Protein 3RNV (pdb70)

Solvent-accessible surface area: 7399 Å² total; per-residue (Å²): 228,106,72,102,116,125,0,45,21,0,20,6,0,0,40,8,0,55,126,47,20,131,171,104,52,34,166,96,1,43,98,36,4,138,100,82,8,34,66,117,32,24,110,68,9,36,0,58,72,0,1,76,8,0,133,76,0,56,112,129,18,88,82,0,10,109,1,141,21,7,54,2,35,7,52,41,187,65,90,35,0,72,6,38,85,86,211,63,67,89,91,75,50,160,86,18,21,126,13,91,21,0,43,61,0,6,95,66,12,160,60,149,138,138,35,76,33,8,82,13,89,0,7

Secondary structure (DSSP, 8-state):
-----TT-TTHHHHHHHGGGS-GGGHHHHHHHIIIIIHHHH-SS-BHHHHHHHHHHHHHHSGGGGG-B--EEEEETTTTEEEEE--SSS-SSSTTB----BHHHHHHHHHSSS--GGGGSEE-

InterPro domains:
  IPR001205 RNA-directed RNA polymerase, C-terminal domain [PF00680] (2405-2818)
  IPR001456 Helper component proteinase [PF00851] (385-820)
  IPR001592 Potyvirus coat protein [PF00767] (2929-3162)
  IPR001650 Helicase, C-terminal domain-like [PF00271] (1474-1587)
  IPR001650 Helicase, C-terminal domain-like [PS51194] (1471-1630)
  IPR001650 Helicase, C-terminal domain-like [SM00490] (1490-1588)
  IPR001730 Potyvirus NIa protease (NIa-pro) domain [PF00863] (2115-2348)
  IPR001730 Potyvirus NIa protease (NIa-pro) domain [PR00966] (1946-1968)
  IPR001730 Potyvirus NIa protease (NIa-pro) domain [PR00966] (1974-1995)
  IPR001730 Potyvirus NIa protease (NIa-pro) domain [PR00966] (2058-2080)
  IPR001730 Potyvirus NIa protease (NIa-pro) domain [PR00966] (2082-2103)
  IPR001730 Potyvirus NIa protease (NIa-pro) domain [PR00966] (2119-2140)
  IPR001730 Potyvirus NIa protease (NIa-pro) domain [PR00966] (2193-2210)
  IPR001730 Potyvirus NIa protease (NIa-pro) domain [PR00966] (2255-2273)
  IPR001730 Potyvirus NIa protease (NIa-pro) domain [PR00966] (2276-2295)
  IPR001730 Potyvirus NIa protease (NIa-pro) domain [PS51436] (2117-2335)
  IPR002540 Peptidase S30, polyprotein P1, potyvirus [PF01577] (109-361)
  IPR002540 Peptidase S30, polyprotein P1, potyvirus [PS51871] (219-362)
  IPR007094 RNA-directed RNA polymerase, catalytic domain [PS50507] (2601-2725)
  IPR009003 Peptidase S1, PA clan [SSF50494] (2121-2355)

CATH classification: 3.90.70.150

Organism: Turnip mosaic virus (strain Japanese) (NCBI:txid12230)

B-factor: mean 56.32, std 13.73, range [30.81, 99.73]

Structure (mmCIF, N/CA/C/O backbone):
data_3RNV
#
_entry.id   3RNV
#
_cell.length_a   98.806
_cell.length_b   98.806
_cell.length_c   65.747
_cell.angle_alpha   90.00
_cell.angle_beta   90.00
_cell.angle_gamma   90.00
#
_symmetry.space_group_name_H-M   'I 4 2 2'
#
loop_
_entity.id
_entity.type
_entity.pdbx_description
1 polymer 'Helper component proteinase'
2 water water
#
loop_
_atom_site.group_PDB
_atom_site.id
_atom_site.type_symbol
_atom_site.label_atom_id
_atom_site.label_alt_id
_atom_site.label_comp_id
_atom_site.label_asym_id
_atom_site.label_entity_id
_atom_site.label_seq_id
_atom_site.pdbx_PDB_ins_code
_atom_site.Cartn_x
_atom_site.Cartn_y
_atom_site.Cartn_z
_atom_site.occupancy
_atom_site.B_iso_or_equiv
_atom_site.auth_seq_id
_atom_site.auth_comp_id
_atom_site.auth_asym_id
_atom_site.auth_atom_id
_atom_site.pdbx_PDB_model_num
ATOM 1 N N . MET A 1 36 ? 18.216 33.866 20.629 1.00 80.92 336 MET A N 1
ATOM 2 C CA . MET A 1 36 ? 17.775 33.592 19.223 1.00 80.24 336 MET A CA 1
ATOM 3 C C . MET A 1 36 ? 18.863 33.853 18.169 1.00 77.06 336 MET A C 1
ATOM 4 O O . MET A 1 36 ? 19.143 35.008 17.812 1.00 75.60 336 MET A O 1
ATOM 9 N N . TYR A 1 37 ? 19.461 32.775 17.666 1.00 76.13 337 TYR A N 1
ATOM 10 C CA . TYR A 1 37 ? 20.434 32.853 16.573 1.00 73.36 337 TYR A CA 1
ATOM 11 C C . TYR A 1 37 ? 19.820 32.445 15.230 1.00 72.87 337 TYR A C 1
ATOM 12 O O . TYR A 1 37 ? 18.721 31.901 15.189 1.00 74.61 337 TYR A O 1
ATOM 21 N N . ILE A 1 38 ? 20.521 32.723 14.131 1.00 70.41 338 ILE A N 1
ATOM 22 C CA . ILE A 1 38 ? 20.063 32.295 12.804 1.00 70.05 338 ILE A CA 1
ATOM 23 C C . ILE A 1 38 ? 20.877 31.095 12.288 1.00 69.21 338 ILE A C 1
ATOM 24 O O . ILE A 1 38 ? 22.078 30.997 12.543 1.00 68.16 338 ILE A O 1
ATOM 29 N N . ALA A 1 39 ? 20.209 30.181 11.587 1.00 70.00 339 ALA A N 1
ATOM 30 C CA . ALA A 1 39 ? 20.865 29.025 10.977 1.00 69.11 339 ALA A CA 1
ATOM 31 C C . ALA A 1 39 ? 20.537 28.955 9.486 1.00 68.73 339 ALA A C 1
ATOM 32 O O . ALA A 1 39 ? 19.636 28.218 9.075 1.00 70.97 339 ALA A O 1
ATOM 34 N N . LYS A 1 40 ? 21.257 29.738 8.686 1.00 65.91 340 LYS A N 1
ATOM 35 C CA . LYS A 1 40 ? 21.054 29.781 7.238 1.00 65.38 340 LYS A CA 1
ATOM 36 C C . LYS A 1 40 ? 22.373 29.698 6.461 1.00 63.23 340 LYS A C 1
ATOM 37 O O . LYS A 1 40 ? 23.336 30.406 6.775 1.00 60.75 340 LYS A O 1
ATOM 43 N N . GLU A 1 41 ? 22.386 28.842 5.437 1.00 63.42 341 GLU A N 1
ATOM 44 C CA . GLU A 1 41 ? 23.570 28.584 4.609 1.00 61.81 341 GLU A CA 1
ATOM 45 C C . GLU A 1 41 ? 24.281 29.870 4.202 1.00 58.22 341 GLU A C 1
ATOM 46 O O . GLU A 1 41 ? 23.699 30.718 3.534 1.00 57.61 341 GLU A O 1
ATOM 52 N N . GLY A 1 42 ? 25.533 30.012 4.628 1.00 56.02 342 GLY A N 1
ATOM 53 C CA . GLY A 1 42 ? 26.355 31.149 4.227 1.00 52.96 342 GLY A CA 1
ATOM 54 C C . GLY A 1 42 ? 26.107 32.453 4.959 1.00 51.67 342 GLY A C 1
ATOM 55 O O . GLY A 1 42 ? 26.810 33.443 4.717 1.00 49.77 342 GLY A O 1
ATOM 56 N N . TYR A 1 43 ? 25.132 32.458 5.866 1.00 51.78 343 TYR A N 1
ATOM 57 C CA . TYR A 1 43 ? 24.758 33.675 6.587 1.00 50.82 343 TYR A CA 1
ATOM 58 C C . TYR A 1 43 ? 24.906 33.571 8.106 1.00 50.52 343 TYR A C 1
ATOM 59 O O . TYR A 1 43 ? 24.445 34.448 8.832 1.00 50.44 343 TYR A O 1
ATOM 68 N N . CYS A 1 44 ? 25.572 32.524 8.585 1.00 50.04 344 CYS A N 1
ATOM 69 C CA . CYS A 1 44 ? 25.711 32.30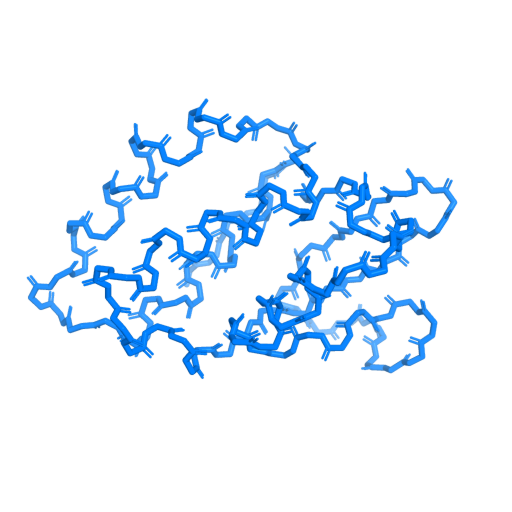8 10.019 1.00 50.59 344 CYS A CA 1
ATOM 70 C C . CYS A 1 44 ? 26.676 33.287 10.691 1.00 48.73 344 CYS A C 1
ATOM 71 O O . CYS A 1 44 ? 26.751 33.339 11.921 1.00 49.01 344 CYS A O 1
ATOM 74 N N . TYR A 1 45 ? 27.393 34.074 9.885 1.00 46.38 345 TYR A N 1
ATOM 75 C CA . TYR A 1 45 ? 28.176 35.193 10.405 1.00 45.05 345 TYR A CA 1
ATOM 76 C C . TYR A 1 45 ? 27.269 36.222 11.094 1.00 46.09 345 TYR A C 1
ATOM 77 O O . TYR A 1 45 ? 27.721 36.956 11.963 1.00 46.05 345 TYR A O 1
ATOM 86 N N . ILE A 1 46 ? 25.994 36.271 10.702 1.00 47.58 346 ILE A N 1
ATOM 87 C CA . ILE A 1 46 ? 25.021 37.180 11.324 1.00 49.04 346 ILE A CA 1
ATOM 88 C C . ILE A 1 46 ? 24.945 36.996 12.846 1.00 50.52 346 ILE A C 1
ATOM 89 O O . ILE A 1 46 ? 24.672 37.952 13.577 1.00 51.10 346 ILE A O 1
ATOM 94 N N . ASN A 1 47 ? 25.211 35.773 13.310 1.00 51.43 347 ASN A N 1
ATOM 95 C CA . ASN A 1 47 ? 25.215 35.440 14.735 1.00 52.70 347 ASN A CA 1
ATOM 96 C C . ASN A 1 47 ? 26.292 36.150 15.556 1.00 52.33 347 ASN A C 1
ATOM 97 O O . ASN A 1 47 ? 26.163 36.276 16.775 1.00 53.42 347 ASN A O 1
ATOM 102 N N . ILE A 1 48 ? 27.350 36.610 14.884 1.00 50.93 348 ILE A N 1
ATOM 103 C CA . ILE A 1 48 ? 28.389 37.411 15.522 1.00 50.76 348 ILE A CA 1
ATOM 104 C C . ILE A 1 48 ? 27.781 38.747 15.968 1.00 51.50 348 ILE A C 1
ATOM 105 O O . ILE A 1 48 ? 27.973 39.172 17.117 1.00 52.47 348 ILE A O 1
ATOM 110 N N . PHE A 1 49 ? 27.032 39.379 15.061 1.00 51.00 349 PHE A N 1
ATOM 111 C CA . PHE A 1 49 ? 26.341 40.635 15.342 1.00 51.71 349 PHE A CA 1
ATOM 112 C C . PHE A 1 49 ? 25.242 40.457 16.392 1.00 54.47 349 PHE A C 1
ATOM 113 O O . PHE A 1 49 ? 25.145 41.254 17.327 1.00 55.75 349 PHE A O 1
ATOM 121 N N . LEU A 1 50 ? 24.433 39.405 16.253 1.00 55.81 350 LEU A N 1
ATOM 122 C CA . LEU A 1 50 ? 23.381 39.118 17.229 1.00 58.51 350 LEU A CA 1
ATOM 123 C C . LEU A 1 50 ? 23.934 38.890 18.632 1.00 59.98 350 LEU A C 1
ATOM 124 O O . LEU A 1 50 ? 23.288 39.252 19.616 1.00 61.80 350 LEU A O 1
ATOM 129 N N . ALA A 1 51 ? 25.123 38.290 18.726 1.00 59.43 351 ALA A N 1
ATOM 130 C CA . ALA A 1 51 ? 25.777 38.068 20.016 1.00 60.83 351 ALA A CA 1
ATOM 131 C C . ALA A 1 51 ? 26.112 39.381 20.729 1.00 61.36 351 ALA A C 1
ATOM 132 O O . ALA A 1 51 ? 26.235 39.408 21.956 1.00 62.71 351 ALA A O 1
ATOM 134 N N . MET A 1 52 ? 26.241 40.461 19.956 1.00 60.21 352 MET A N 1
ATOM 135 C CA . MET A 1 52 ? 26.539 41.794 20.492 1.00 61.11 352 MET A CA 1
ATOM 136 C C . MET A 1 52 ? 25.365 42.441 21.241 1.00 63.84 352 MET A C 1
ATOM 137 O O . MET A 1 52 ? 25.582 43.306 22.097 1.00 64.61 352 MET A O 1
ATOM 142 N N . LEU A 1 53 ? 24.138 42.028 20.913 1.00 65.69 353 LEU A N 1
ATOM 143 C CA . LEU A 1 53 ? 22.918 42.611 21.495 1.00 68.58 353 LEU A CA 1
ATOM 144 C C . LEU A 1 53 ? 22.874 42.641 23.023 1.00 71.56 353 LEU A C 1
ATOM 145 O O . LEU A 1 53 ? 22.210 43.498 23.599 1.00 73.35 353 LEU A O 1
ATOM 150 N N . VAL A 1 54 ? 23.578 41.720 23.676 1.00 73.05 354 VAL A N 1
ATOM 151 C CA . VAL A 1 54 ? 23.610 41.680 25.142 1.00 76.30 354 VAL A CA 1
ATOM 152 C C . VAL A 1 54 ? 24.404 42.838 25.757 1.00 76.86 354 VAL A C 1
ATOM 153 O O . VAL A 1 54 ? 24.368 43.047 26.972 1.00 78.95 354 VAL A O 1
ATOM 157 N N . ASN A 1 55 ? 25.116 43.581 24.913 1.00 75.33 355 ASN A N 1
ATOM 158 C CA . ASN A 1 55 ? 25.911 44.724 25.355 1.00 76.12 355 ASN A CA 1
ATOM 159 C C . ASN A 1 55 ? 25.424 46.065 24.796 1.00 76.08 355 ASN A C 1
ATOM 160 O O . ASN A 1 55 ? 26.143 47.070 24.858 1.00 75.95 355 ASN A O 1
ATOM 165 N N . VAL A 1 56 ? 24.216 46.076 24.235 1.00 76.60 356 VAL A N 1
ATOM 166 C CA . VAL A 1 56 ? 23.562 47.330 23.851 1.00 77.03 356 VAL A CA 1
ATOM 167 C C . VAL A 1 56 ? 22.330 47.561 24.737 1.00 79.89 356 VAL A C 1
ATOM 168 O O . VAL A 1 56 ? 21.664 46.602 25.151 1.00 81.16 356 VAL A O 1
ATOM 172 N N . LYS A 1 57 ? 22.050 48.827 25.045 1.00 80.96 357 LYS A N 1
ATOM 173 C CA . LYS A 1 57 ? 20.904 49.179 25.889 1.00 83.88 357 LYS A CA 1
ATOM 174 C C . LYS A 1 57 ? 19.601 48.811 25.178 1.00 84.03 357 LYS A C 1
ATOM 175 O O . LYS A 1 57 ? 19.534 48.848 23.940 1.00 81.84 357 LYS A O 1
ATOM 181 N N . GLU A 1 58 ? 18.579 48.462 25.968 1.00 86.44 358 GLU A N 1
ATOM 182 C CA . GLU A 1 58 ? 17.237 48.135 25.459 1.00 87.25 358 GLU A CA 1
ATOM 183 C C . GLU A 1 58 ? 16.657 49.239 24.586 1.00 86.20 358 GLU A C 1
ATOM 184 O O . GLU A 1 58 ? 15.951 48.964 23.609 1.00 85.67 358 GLU A O 1
ATOM 190 N N . SER A 1 59 ? 16.971 50.485 24.937 1.00 86.24 359 SER A N 1
ATOM 191 C CA . SER A 1 59 ? 16.527 51.652 24.177 1.00 85.53 359 SER A CA 1
ATOM 192 C C . SER A 1 59 ? 17.184 51.773 22.796 1.00 82.50 359 SER A C 1
ATOM 193 O O . SER A 1 59 ? 16.834 52.667 22.022 1.00 81.85 359 SER A O 1
ATOM 196 N N . GLN A 1 60 ? 18.120 50.874 22.487 1.00 80.97 360 GLN A N 1
ATOM 197 C CA . GLN A 1 60 ? 18.863 50.921 21.217 1.00 78.24 360 GLN A CA 1
ATOM 198 C C . GLN A 1 60 ? 18.818 49.615 20.412 1.00 76.91 360 GLN A C 1
ATOM 199 O O . GLN A 1 60 ? 19.384 49.536 19.318 1.00 75.03 360 GLN A O 1
ATOM 205 N N . ALA A 1 61 ? 18.142 48.605 20.958 1.00 78.28 361 ALA A N 1
ATOM 206 C CA . ALA A 1 61 ? 18.078 47.267 20.358 1.00 77.35 361 ALA A CA 1
ATOM 207 C C . ALA A 1 61 ? 17.447 47.225 18.962 1.00 76.05 361 ALA A C 1
ATOM 208 O O . ALA A 1 61 ? 17.988 46.580 18.060 1.00 74.32 361 ALA A O 1
ATOM 210 N N . LYS A 1 62 ? 16.309 47.900 18.792 1.00 76.69 362 LYS A N 1
ATOM 211 C CA . LYS A 1 62 ? 15.595 47.914 17.511 1.00 76.00 362 LYS A CA 1
ATOM 212 C C . LYS A 1 62 ? 16.458 48.532 16.431 1.00 72.93 362 LYS A C 1
ATOM 213 O O . LYS A 1 62 ? 16.531 48.016 15.319 1.00 71.98 362 LYS A O 1
ATOM 219 N N . GLU A 1 63 ? 17.102 49.646 16.775 1.00 71.47 363 GLU A N 1
ATOM 220 C CA . GLU A 1 63 ? 17.938 50.391 15.852 1.00 68.95 363 GLU A CA 1
ATOM 221 C C . GLU A 1 63 ? 19.137 49.546 15.404 1.00 66.43 363 GLU A C 1
ATOM 222 O O . GLU A 1 63 ? 19.403 49.434 14.209 1.00 64.83 363 GLU A O 1
ATOM 228 N N . PHE A 1 64 ? 19.821 48.937 16.375 1.00 66.02 364 PHE A N 1
ATOM 229 C CA . PHE A 1 64 ? 20.961 48.052 16.138 1.00 64.13 364 PHE A CA 1
ATOM 230 C C . PHE A 1 64 ? 20.607 46.927 15.165 1.00 63.40 364 PHE A C 1
ATOM 231 O O . PHE A 1 64 ? 21.320 46.704 14.186 1.00 61.27 364 PHE A O 1
ATOM 239 N 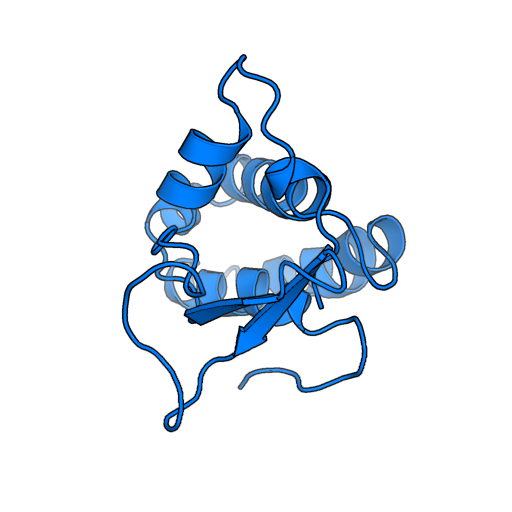N . THR A 1 65 ? 19.501 46.236 15.440 1.00 64.41 365 THR A N 1
ATOM 240 C CA . THR A 1 65 ? 19.024 45.138 14.600 1.00 64.23 365 THR A CA 1
ATOM 241 C C . THR A 1 65 ? 18.735 45.594 13.168 1.00 63.60 365 THR A C 1
ATOM 242 O O . THR A 1 65 ? 18.981 44.848 12.216 1.00 62.93 365 THR A O 1
ATOM 246 N N . LYS A 1 66 ? 18.233 46.821 13.019 1.00 63.80 366 LYS A N 1
ATOM 247 C CA . LYS A 1 66 ? 17.978 47.403 11.703 1.00 63.04 366 LYS A CA 1
ATOM 248 C C . LYS A 1 66 ? 19.271 47.694 10.936 1.00 60.78 366 LYS A C 1
ATOM 249 O O . LYS A 1 66 ? 19.321 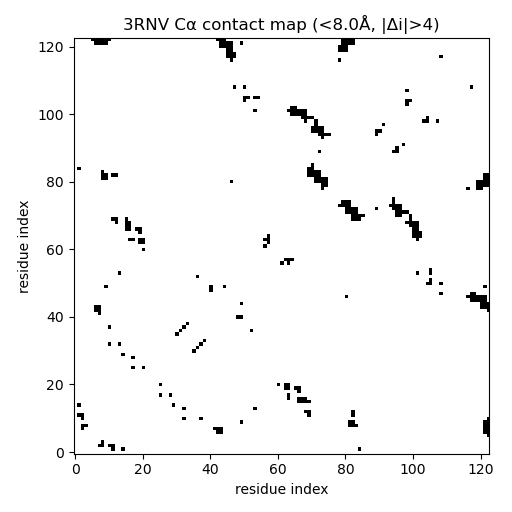47.516 9.718 1.00 59.54 366 LYS A O 1
ATOM 255 N N . VAL A 1 67 ? 20.310 48.144 11.640 1.00 59.76 367 VAL A N 1
ATOM 256 C CA . VAL A 1 67 ? 21.624 48.341 11.004 1.00 57.78 367 VAL A CA 1
ATOM 257 C C . VAL A 1 67 ? 22.143 47.003 10.480 1.00 57.26 367 VAL A C 1
ATOM 258 O O . VAL A 1 67 ? 22.539 46.906 9.326 1.00 56.24 367 VAL A O 1
ATOM 262 N N . VAL A 1 68 ? 22.093 45.969 11.319 1.00 58.22 368 VAL A N 1
ATOM 263 C CA . VAL A 1 68 ? 22.498 44.626 10.904 1.00 58.47 368 VAL A CA 1
ATOM 264 C C . VAL A 1 68 ? 21.708 44.138 9.679 1.00 59.12 368 VAL A C 1
ATOM 265 O O . VAL A 1 68 ? 22.294 43.827 8.637 1.00 57.79 368 VAL A O 1
ATOM 269 N N . ARG A 1 69 ? 20.382 44.110 9.808 1.00 61.08 369 ARG A N 1
ATOM 270 C CA . ARG A 1 69 ? 19.496 43.529 8.801 1.00 62.57 369 ARG A CA 1
ATOM 271 C C . ARG A 1 69 ? 19.384 44.369 7.531 1.00 61.96 369 ARG A C 1
ATOM 272 O O . ARG A 1 69 ? 19.392 43.826 6.427 1.00 62.18 369 ARG A O 1
ATOM 280 N N . ASP A 1 70 ? 19.302 45.689 7.687 1.00 61.57 370 ASP A N 1
ATOM 281 C CA . ASP A 1 70 ? 19.039 46.584 6.557 1.00 61.22 370 ASP A CA 1
ATOM 282 C C . ASP A 1 70 ? 20.294 47.123 5.873 1.00 58.95 370 ASP A C 1
ATOM 283 O O . ASP A 1 70 ? 20.233 47.525 4.701 1.00 59.21 370 ASP A O 1
ATOM 288 N N . LYS A 1 71 ? 21.420 47.165 6.588 1.00 56.80 371 LYS A N 1
ATOM 289 C CA . LYS A 1 71 ? 22.666 47.673 5.997 1.00 54.08 371 LYS A CA 1
ATOM 290 C C . LYS A 1 71 ? 23.759 46.614 5.839 1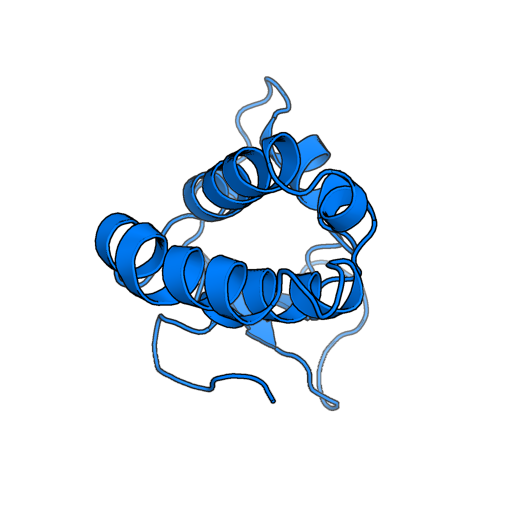.00 52.44 371 LYS A C 1
ATOM 291 O O . LYS A 1 71 ? 24.194 46.326 4.727 1.00 51.07 371 LYS A O 1
ATOM 297 N N . LEU A 1 72 ? 24.191 46.035 6.955 1.00 51.51 372 LEU A N 1
ATOM 298 C CA . LEU A 1 72 ? 25.378 45.177 6.956 1.00 49.93 372 LEU A CA 1
ATOM 299 C C . LEU A 1 72 ? 25.232 43.889 6.145 1.00 49.76 372 LEU A C 1
ATOM 300 O O . LEU A 1 72 ? 26.120 43.552 5.366 1.00 48.44 372 LEU A O 1
ATOM 305 N N . VAL A 1 73 ? 24.113 43.186 6.324 1.00 50.72 373 VAL A N 1
ATOM 306 C CA . VAL A 1 73 ? 23.830 41.950 5.584 1.00 50.93 373 VAL A CA 1
ATOM 307 C C . VAL A 1 73 ? 23.851 42.158 4.069 1.00 50.29 373 VAL A C 1
ATOM 308 O O . VAL A 1 73 ? 24.456 41.368 3.343 1.00 49.95 373 VAL A O 1
ATOM 312 N N . GLY A 1 74 ? 23.223 43.234 3.603 1.00 49.84 374 GLY A N 1
ATOM 313 C CA . GLY A 1 74 ? 23.222 43.573 2.182 1.00 49.59 374 GLY A CA 1
ATOM 314 C C . GLY A 1 74 ? 24.606 43.890 1.612 1.00 48.11 374 GLY A C 1
ATOM 315 O O . GLY A 1 74 ? 24.899 43.573 0.460 1.00 48.17 374 GLY A O 1
ATOM 316 N N . GLU A 1 75 ? 25.458 44.520 2.413 1.00 46.77 375 GLU A N 1
ATOM 317 C CA . GLU A 1 75 ? 26.806 44.864 1.963 1.00 46.08 375 GLU A CA 1
ATOM 318 C C . GLU A 1 75 ? 27.730 43.644 2.027 1.00 45.02 375 GLU A C 1
ATOM 319 O O . GLU A 1 75 ? 28.566 43.446 1.145 1.00 44.23 375 GLU A O 1
ATOM 325 N N . LEU A 1 76 ? 27.560 42.818 3.057 1.00 44.28 376 LEU A N 1
ATOM 326 C CA . LEU A 1 76 ? 28.405 41.630 3.212 1.00 43.65 376 LEU A CA 1
ATOM 327 C C . LEU A 1 76 ? 28.037 40.508 2.239 1.00 44.07 376 LEU A C 1
ATOM 328 O O . LEU A 1 76 ? 28.917 39.880 1.646 1.00 43.91 376 LEU A O 1
ATOM 333 N N . GLY A 1 77 ? 26.737 40.282 2.061 1.00 44.62 377 GLY A N 1
ATOM 334 C CA . GLY A 1 77 ? 26.250 39.191 1.226 1.00 44.62 377 GLY A CA 1
ATOM 335 C C . GLY A 1 77 ? 26.522 37.844 1.857 1.00 44.82 377 GLY A C 1
ATOM 336 O O . GLY A 1 77 ? 26.562 37.714 3.088 1.00 44.44 377 GLY A O 1
ATOM 337 N N . LYS A 1 78 ? 26.730 36.845 1.004 1.00 44.99 378 LYS A N 1
ATOM 338 C CA . LYS A 1 78 ? 26.860 35.445 1.428 1.00 45.36 378 LYS A CA 1
ATOM 339 C C . LYS A 1 78 ? 28.325 34.987 1.402 1.00 43.81 378 LYS A C 1
ATOM 340 O O . LYS A 1 78 ? 29.052 35.304 0.464 1.00 43.40 378 LYS A O 1
ATOM 346 N N . TRP A 1 79 ? 28.737 34.218 2.412 1.00 43.30 379 TRP A N 1
ATOM 347 C CA . TRP A 1 79 ? 30.138 33.787 2.567 1.00 42.46 379 TRP A CA 1
ATOM 348 C C . TRP A 1 79 ? 31.121 34.974 2.468 1.00 40.02 379 TRP A C 1
ATOM 349 O O . TRP A 1 79 ? 32.037 34.965 1.636 1.00 39.50 379 TRP A O 1
ATOM 360 N N . PRO A 1 80 ? 30.921 36.013 3.302 1.00 38.58 380 PRO A N 1
ATOM 361 C CA . PRO A 1 80 ? 31.880 37.132 3.332 1.00 36.49 380 PRO A CA 1
ATOM 362 C C . PRO A 1 80 ? 33.176 36.655 3.993 1.00 35.46 380 PRO A C 1
ATOM 363 O O . PRO A 1 80 ? 33.148 35.660 4.723 1.00 34.66 380 PRO A O 1
ATOM 367 N N . THR A 1 81 ? 34.290 37.359 3.762 1.00 33.72 381 THR A N 1
ATOM 368 C CA . THR A 1 81 ? 35.552 36.999 4.414 1.00 33.06 381 THR A CA 1
ATOM 369 C C . THR A 1 81 ? 35.520 37.357 5.902 1.00 33.25 381 THR A C 1
ATOM 370 O O . THR A 1 81 ? 34.742 38.217 6.334 1.00 33.21 381 THR A O 1
ATOM 374 N N . LEU A 1 82 ? 36.374 36.699 6.677 1.00 33.14 382 LEU A N 1
ATOM 375 C CA . LEU A 1 82 ? 36.569 37.031 8.087 1.00 33.95 382 LEU A CA 1
ATOM 376 C C . LEU A 1 82 ? 36.942 38.508 8.260 1.00 33.16 382 LEU A C 1
ATOM 377 O O . LEU A 1 82 ? 36.411 39.203 9.143 1.00 33.45 382 LEU A O 1
ATOM 382 N N . LEU A 1 83 ? 37.861 38.982 7.429 1.00 32.13 383 LEU A N 1
ATOM 383 C CA . LEU A 1 83 ? 38.242 40.390 7.461 1.00 32.27 383 LEU A CA 1
ATOM 384 C C . LEU A 1 83 ? 37.026 41.325 7.283 1.00 32.53 383 LEU A C 1
ATOM 385 O O . LEU A 1 83 ? 36.872 42.292 8.026 1.00 31.90 383 LEU A O 1
ATOM 390 N N . ASP A 1 84 ? 36.173 41.032 6.311 1.00 33.14 384 ASP A N 1
ATOM 391 C CA . ASP A 1 84 ? 35.000 41.886 6.081 1.00 35.11 384 ASP A CA 1
ATOM 392 C C . ASP A 1 84 ? 33.991 41.856 7.246 1.00 35.63 384 ASP A C 1
ATOM 393 O O . ASP A 1 84 ? 33.431 42.887 7.608 1.00 35.86 384 ASP A O 1
ATOM 398 N N . VAL A 1 85 ? 33.788 40.689 7.842 1.00 36.55 385 VAL A N 1
ATOM 399 C CA . VAL A 1 85 ? 32.980 40.575 9.067 1.00 37.84 385 VAL A CA 1
ATOM 400 C C . VAL A 1 85 ? 33.567 41.397 10.226 1.00 38.09 385 VAL A C 1
ATOM 401 O O . VAL A 1 85 ? 32.854 42.176 10.861 1.00 39.04 385 VAL A O 1
ATOM 405 N N . ALA A 1 86 ? 34.857 41.224 10.500 1.00 37.59 386 ALA A N 1
ATOM 406 C CA . ALA A 1 86 ? 35.507 41.968 11.574 1.00 38.30 386 ALA A CA 1
ATOM 407 C C . ALA A 1 86 ? 35.470 43.463 11.331 1.00 37.95 386 ALA A C 1
ATOM 408 O O . ALA A 1 86 ? 35.356 44.240 12.282 1.00 38.48 386 ALA A O 1
ATOM 410 N N . THR A 1 87 ? 35.587 43.859 10.065 1.00 37.19 387 THR A N 1
ATOM 411 C CA . THR A 1 87 ? 35.476 45.261 9.680 1.00 37.16 387 THR A CA 1
ATOM 412 C C . THR A 1 87 ? 34.077 45.852 9.997 1.00 38.04 387 THR A C 1
ATOM 413 O O . THR A 1 87 ? 33.968 46.991 10.489 1.00 37.79 387 THR A O 1
ATOM 417 N N . ALA A 1 88 ? 33.024 45.071 9.747 1.00 38.22 388 ALA A N 1
ATOM 418 C CA . ALA A 1 88 ? 31.672 45.468 10.131 1.00 39.75 388 ALA A CA 1
ATOM 419 C C . ALA A 1 88 ? 31.533 45.595 11.660 1.00 41.28 388 ALA A C 1
ATOM 420 O O . ALA A 1 88 ? 30.810 46.468 12.133 1.00 42.18 388 ALA A O 1
ATOM 422 N N . CYS A 1 89 ? 32.228 44.739 12.419 1.00 42.16 389 CYS A N 1
ATOM 423 C CA . CYS A 1 89 ? 32.209 44.792 13.887 1.00 43.99 389 CYS A CA 1
ATOM 424 C C . CYS A 1 89 ? 32.827 46.083 14.388 1.00 45.06 389 CYS A C 1
ATOM 425 O O . CYS A 1 89 ? 32.337 46.686 15.337 1.00 46.33 389 CYS A O 1
ATOM 428 N N . TYR A 1 90 ? 33.908 46.493 13.733 1.00 44.60 390 TYR A N 1
ATOM 429 C CA . TYR 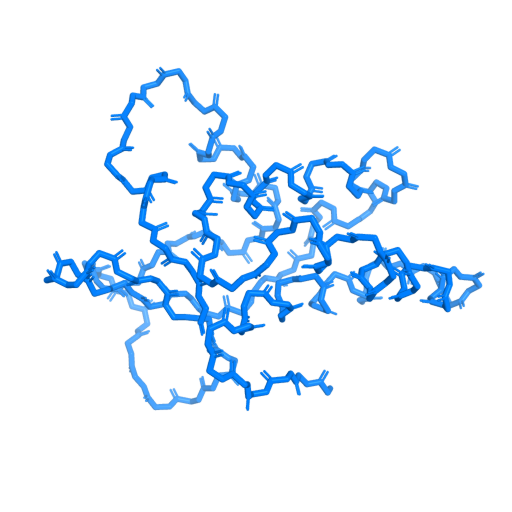A 1 90 ? 34.597 47.732 14.036 1.00 45.67 390 TYR A CA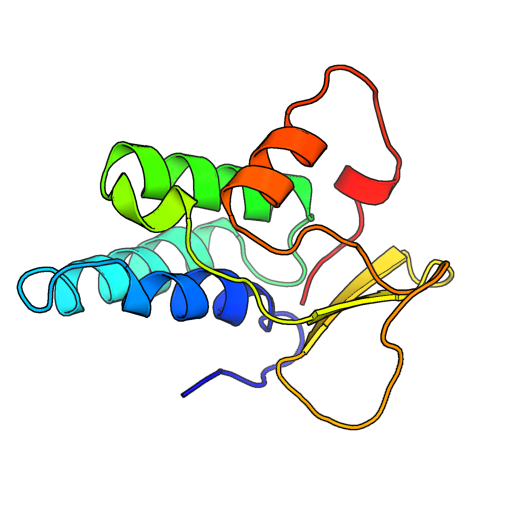 1
ATOM 430 C C . TYR A 1 90 ? 33.708 48.954 13.774 1.00 45.77 390 TYR A C 1
ATOM 431 O O . TYR A 1 90 ? 33.742 49.923 14.537 1.00 46.44 390 TYR A O 1
ATOM 440 N N . PHE A 1 91 ? 32.920 48.886 12.700 1.00 45.17 391 PHE A N 1
ATOM 441 C CA . PHE A 1 91 ? 31.913 49.901 12.355 1.00 45.61 391 PHE A CA 1
ATOM 442 C C . PHE A 1 91 ? 30.868 50.050 13.475 1.00 46.87 391 PHE A C 1
ATOM 443 O O . PHE A 1 91 ? 30.603 51.160 13.931 1.00 47.74 391 PHE A O 1
ATOM 451 N N . LEU A 1 92 ? 30.310 48.931 13.937 1.00 47.32 392 LEU A N 1
ATOM 452 C CA . LEU A 1 92 ? 29.334 48.930 15.036 1.00 49.02 392 LEU A CA 1
ATOM 453 C C . LEU A 1 92 ? 29.923 49.441 16.353 1.00 50.42 392 LEU A C 1
ATOM 454 O O . LEU A 1 92 ? 29.246 50.150 17.100 1.00 51.75 392 LEU A O 1
ATOM 459 N N . LYS A 1 93 ? 31.179 49.076 16.621 1.00 50.33 393 LYS A N 1
ATOM 460 C CA . LYS A 1 93 ? 31.881 49.451 17.851 1.00 51.60 393 LYS A CA 1
ATOM 461 C C . LYS A 1 93 ? 31.951 50.964 18.061 1.00 51.95 393 LYS A C 1
ATOM 462 O O . LYS A 1 93 ? 31.796 51.443 19.188 1.00 52.95 393 LYS A O 1
ATOM 468 N N . VAL A 1 94 ? 32.184 51.711 16.981 1.00 50.63 394 VAL A N 1
ATOM 469 C CA . VAL A 1 94 ? 32.287 53.167 17.081 1.00 51.47 394 VAL A CA 1
ATOM 470 C C . VAL A 1 94 ? 30.938 53.844 17.411 1.00 51.96 394 VAL A C 1
ATOM 471 O O . VAL A 1 94 ? 30.918 54.970 17.915 1.00 53.39 394 VAL A O 1
ATOM 475 N N . PHE A 1 95 ? 29.830 53.153 17.139 1.00 51.06 395 PHE A N 1
ATOM 476 C CA . PHE A 1 95 ? 28.491 53.667 17.465 1.00 51.49 395 PHE A CA 1
ATOM 477 C C . PHE A 1 95 ? 27.912 53.064 18.740 1.00 53.47 395 PHE A C 1
ATOM 478 O O . PHE A 1 95 ? 27.099 53.702 19.410 1.00 54.38 395 PHE A O 1
ATOM 486 N N . TYR A 1 96 ? 28.334 51.842 19.062 1.00 53.75 396 TYR A N 1
ATOM 487 C CA . TYR A 1 96 ? 27.861 51.127 20.250 1.00 56.14 396 TYR A CA 1
ATOM 488 C C . TYR A 1 96 ? 29.068 50.566 21.004 1.00 57.02 396 TYR A C 1
ATOM 489 O O . TYR A 1 96 ? 29.304 49.361 20.974 1.00 56.59 396 TYR A O 1
ATOM 498 N N . PRO A 1 97 ? 29.837 51.440 21.686 1.00 58.64 397 PRO A N 1
ATOM 499 C CA . PRO A 1 97 ? 31.171 51.097 22.207 1.00 59.60 397 PRO A CA 1
ATOM 500 C C . PRO A 1 97 ? 31.228 49.919 23.174 1.00 61.42 397 PRO A C 1
ATOM 501 O O . PRO A 1 97 ? 32.258 49.243 23.249 1.00 61.31 397 PRO A O 1
ATOM 505 N N . ASP A 1 98 ? 30.140 49.670 23.896 1.00 63.44 398 ASP A N 1
ATOM 506 C CA . ASP A 1 98 ? 30.100 48.585 24.881 1.00 65.47 398 ASP A CA 1
ATOM 507 C C . ASP A 1 98 ? 30.077 47.196 24.237 1.00 64.30 398 ASP A C 1
ATOM 508 O O . ASP A 1 98 ? 30.357 46.190 24.889 1.00 65.24 398 ASP A O 1
ATOM 513 N N . VAL A 1 99 ? 29.759 47.164 22.947 1.00 62.61 399 VAL A N 1
ATOM 514 C CA . VAL A 1 99 ? 29.739 45.943 22.146 1.00 61.62 399 VAL A CA 1
ATOM 515 C C . VAL A 1 99 ? 31.129 45.270 22.036 1.00 60.86 399 VAL A C 1
ATOM 516 O O . VAL A 1 99 ? 31.223 44.063 21.796 1.00 60.39 399 VAL A O 1
ATOM 520 N N . ALA A 1 100 ? 32.195 46.048 22.235 1.00 60.77 400 ALA A N 1
ATOM 521 C CA . ALA A 1 100 ? 33.580 45.538 22.198 1.00 60.19 400 ALA A CA 1
ATOM 522 C C . ALA A 1 100 ? 33.844 44.344 23.115 1.00 61.34 400 ALA A C 1
ATOM 523 O O . ALA A 1 100 ? 34.686 43.491 22.817 1.00 60.56 400 ALA A O 1
ATOM 525 N N . ASN A 1 101 ? 33.121 44.292 24.229 1.00 63.22 401 ASN A N 1
ATOM 526 C CA . ASN A 1 101 ? 33.355 43.295 25.268 1.00 64.74 401 ASN A CA 1
ATOM 527 C C . ASN A 1 101 ? 32.459 42.064 25.143 1.00 64.59 401 ASN A C 1
ATOM 528 O O . ASN A 1 101 ? 32.574 41.119 25.930 1.00 65.85 401 ASN A O 1
ATOM 533 N N . ALA A 1 102 ? 31.572 42.082 24.150 1.00 62.95 402 ALA A N 1
ATOM 534 C CA . ALA A 1 102 ? 30.604 41.008 23.943 1.00 62.85 402 ALA A CA 1
ATOM 535 C C . ALA A 1 102 ? 31.279 39.701 23.555 1.00 62.01 402 ALA A C 1
ATOM 536 O O . ALA A 1 102 ? 32.168 39.686 22.695 1.00 59.95 402 ALA A O 1
ATOM 538 N N . GLU A 1 103 ? 30.857 38.612 24.200 1.00 63.14 403 GLU A N 1
ATOM 539 C CA . GLU A 1 103 ? 31.331 37.267 23.861 1.00 62.53 403 GLU A CA 1
ATOM 540 C C . GLU A 1 103 ? 30.762 36.806 22.521 1.00 60.60 403 GLU A C 1
ATOM 541 O O . GLU A 1 103 ? 29.619 37.107 22.183 1.00 60.82 403 GLU A O 1
ATOM 547 N N . LEU A 1 104 ? 31.573 36.074 21.768 1.00 58.77 404 LEU A N 1
ATOM 548 C CA . LEU A 1 104 ? 31.185 35.593 20.450 1.00 57.09 404 LEU A CA 1
ATOM 549 C C . LEU A 1 104 ? 30.872 34.097 20.469 1.00 57.82 404 LEU A C 1
ATOM 550 O O . LEU A 1 104 ? 31.378 33.374 21.329 1.00 58.64 404 LEU A O 1
ATOM 555 N N . PRO A 1 105 ? 30.045 33.625 19.511 1.00 57.37 405 PRO A N 1
ATOM 556 C CA . PRO A 1 105 ? 29.801 32.189 19.368 1.00 58.06 405 PRO A CA 1
ATOM 557 C C . PRO A 1 105 ? 31.081 31.490 18.936 1.00 57.01 405 PRO A C 1
ATOM 558 O O . PRO A 1 105 ? 32.014 32.150 18.473 1.00 54.96 405 PRO A O 1
ATOM 562 N N . ARG A 1 106 ? 31.123 30.170 19.093 1.00 57.89 406 ARG A N 1
ATOM 563 C CA . ARG A 1 106 ? 32.281 29.379 18.692 1.00 57.45 406 ARG A CA 1
ATOM 564 C C . ARG A 1 106 ? 32.497 29.463 17.187 1.00 55.75 406 ARG A C 1
ATOM 565 O O . ARG A 1 106 ? 31.545 29.441 16.403 1.00 55.31 406 ARG A O 1
ATOM 573 N N . MET A 1 107 ? 33.761 29.569 16.797 1.00 54.74 407 MET A N 1
ATOM 574 C CA . MET A 1 107 ? 34.119 29.668 15.389 1.00 53.89 407 MET A CA 1
ATOM 575 C C . MET A 1 107 ? 35.007 28.485 14.995 1.00 53.54 407 MET A C 1
ATOM 576 O O . MET A 1 107 ? 36.167 28.383 15.421 1.00 53.70 407 MET A O 1
ATOM 581 N N . LEU A 1 108 ? 34.422 27.581 14.215 1.00 53.06 408 LEU A N 1
ATOM 582 C CA . LEU A 1 108 ? 35.077 26.355 13.774 1.00 53.04 408 LEU A CA 1
ATOM 583 C C . LEU A 1 108 ? 35.718 26.555 12.419 1.00 51.25 408 LEU A C 1
ATOM 584 O O . LEU A 1 108 ? 35.076 27.050 11.500 1.00 50.91 408 LEU A O 1
ATOM 589 N N . VAL A 1 109 ? 36.972 26.140 12.290 1.00 50.30 409 VAL A N 1
ATOM 590 C CA . VAL A 1 109 ? 37.746 26.415 11.079 1.00 48.90 409 VAL A CA 1
ATOM 591 C C . VAL A 1 109 ? 38.031 25.138 10.286 1.00 49.61 409 VAL A C 1
ATOM 592 O O . VAL A 1 109 ? 38.573 24.159 10.820 1.00 50.22 409 VAL A O 1
ATOM 596 N N . ASP A 1 110 ? 37.644 25.163 9.013 1.00 49.22 410 ASP A N 1
ATOM 597 C CA . ASP A 1 110 ? 37.936 24.095 8.073 1.00 49.86 410 ASP A CA 1
ATOM 598 C C . ASP A 1 110 ? 39.013 24.604 7.115 1.00 48.77 410 ASP A C 1
ATOM 599 O O . ASP A 1 110 ? 38.727 25.396 6.204 1.00 47.96 410 ASP A O 1
ATOM 604 N N . HIS A 1 111 ? 40.251 24.164 7.339 1.00 48.12 411 HIS A N 1
ATOM 605 C CA . HIS A 1 111 ? 41.390 24.585 6.520 1.00 47.54 411 HIS A CA 1
ATOM 606 C C . HIS A 1 111 ? 41.411 23.976 5.124 1.00 48.14 411 HIS A C 1
ATOM 607 O O . HIS A 1 111 ? 42.172 24.421 4.280 1.00 48.47 411 HIS A O 1
ATOM 614 N N . LYS A 1 112 ? 40.590 22.956 4.892 1.00 49.14 412 LYS A N 1
ATOM 615 C CA . LYS A 1 112 ? 40.492 22.328 3.582 1.00 49.92 412 LYS A CA 1
ATOM 616 C C . LYS A 1 112 ? 39.689 23.234 2.636 1.00 49.22 412 LYS A C 1
ATOM 617 O O . LYS A 1 112 ? 40.132 23.542 1.523 1.00 49.00 412 LYS A O 1
ATOM 623 N N . THR A 1 113 ? 38.531 23.691 3.111 1.00 48.47 413 THR A N 1
ATOM 624 C CA . THR A 1 113 ? 37.627 24.521 2.323 1.00 47.66 413 THR A CA 1
ATOM 625 C C . THR A 1 113 ? 37.899 26.023 2.502 1.00 46.26 413 THR A C 1
ATOM 626 O O . THR A 1 113 ? 37.379 26.847 1.743 1.00 45.06 413 THR A O 1
ATOM 630 N N . LYS A 1 114 ? 38.701 26.365 3.510 1.00 45.56 414 LYS A N 1
ATOM 631 C CA . LYS A 1 114 ? 38.972 27.764 3.866 1.00 44.86 414 LYS A CA 1
ATOM 632 C C . LYS A 1 114 ? 37.682 28.458 4.286 1.00 44.54 414 LYS A C 1
ATOM 633 O O . LYS A 1 114 ? 37.418 29.600 3.905 1.00 43.14 414 LYS A O 1
ATOM 639 N N . ILE A 1 115 ? 36.876 27.731 5.061 1.00 45.53 415 ILE A N 1
ATOM 640 C CA . ILE A 1 115 ? 35.622 28.239 5.612 1.00 46.44 415 ILE A CA 1
ATOM 641 C C . ILE A 1 115 ? 35.610 28.221 7.156 1.00 46.77 415 ILE A C 1
ATOM 642 O O . ILE A 1 115 ? 36.097 27.273 7.786 1.00 47.58 415 ILE A O 1
ATOM 647 N N . ILE A 1 116 ? 35.053 29.284 7.739 1.00 46.32 416 ILE A N 1
ATOM 648 C CA . ILE A 1 116 ? 34.860 29.412 9.175 1.00 47.26 416 ILE A CA 1
ATOM 649 C C . ILE A 1 116 ? 33.357 29.352 9.452 1.00 49.21 416 ILE A C 1
ATOM 650 O O . ILE A 1 116 ? 32.588 30.190 8.960 1.00 48.63 416 ILE A O 1
ATOM 655 N N . HIS A 1 117 ? 32.953 28.343 10.221 1.00 51.31 417 HIS A N 1
ATOM 656 C CA . HIS A 1 117 ? 31.551 28.124 10.571 1.00 53.88 417 HIS A CA 1
ATOM 657 C C . HIS A 1 117 ? 31.267 28.704 11.960 1.00 54.57 417 HIS A C 1
ATOM 658 O O . HIS A 1 117 ? 31.948 28.368 12.930 1.00 54.56 417 HIS A O 1
ATOM 665 N N . VAL A 1 118 ? 30.287 29.601 12.035 1.00 55.56 418 VAL A N 1
ATOM 666 C CA . VAL A 1 118 ? 29.869 30.194 13.303 1.00 57.03 418 VAL A CA 1
ATOM 667 C C . VAL A 1 118 ? 28.789 29.308 13.922 1.00 60.22 418 VAL A C 1
ATOM 668 O O . VAL A 1 118 ? 27.724 29.119 13.325 1.00 60.89 418 VAL A O 1
ATOM 672 N N . VAL A 1 119 ? 29.081 28.763 15.105 1.00 62.45 419 VAL A N 1
ATOM 673 C CA . VAL A 1 119 ? 28.182 27.830 15.797 1.00 66.20 419 VAL A CA 1
ATOM 674 C C . VAL A 1 119 ? 28.046 28.176 17.290 1.00 68.38 419 VAL A C 1
ATOM 675 O O . VAL A 1 119 ? 29.038 28.217 18.021 1.00 67.86 419 VAL A O 1
ATOM 679 N N . ASP A 1 120 ? 26.824 28.455 17.735 1.00 71.61 420 ASP A N 1
ATOM 680 C CA . ASP A 1 120 ? 26.563 28.554 19.175 1.00 74.87 420 ASP A CA 1
ATOM 681 C C . ASP A 1 120 ? 25.908 27.258 19.655 1.00 78.14 420 ASP A C 1
ATOM 682 O O . ASP A 1 120 ? 24.714 27.225 19.985 1.00 80.00 420 ASP A O 1
ATOM 687 N N . SER A 1 121 ? 26.706 26.191 19.692 1.00 79.35 421 SER A N 1
ATOM 688 C CA . SER A 1 121 ? 26.175 24.850 19.910 1.00 82.55 421 SER A CA 1
ATOM 689 C C . SER A 1 121 ? 27.070 23.961 20.788 1.00 83.98 421 SER A C 1
ATOM 690 O O . SER A 1 121 ? 28.153 24.377 21.212 1.00 83.24 421 SER A O 1
ATOM 693 N N . TYR A 1 122 ? 26.605 22.738 21.044 1.00 86.70 422 TYR A N 1
ATOM 694 C CA . TYR A 1 122 ? 27.235 21.831 22.005 1.00 88.62 422 TYR A CA 1
ATOM 695 C C . TYR A 1 122 ? 28.360 20.957 21.432 1.00 87.99 422 TYR A C 1
ATOM 696 O O . TYR A 1 122 ? 29.521 21.099 21.829 1.00 87.37 422 TYR A O 1
ATOM 705 N N . GLY A 1 123 ? 28.010 20.062 20.508 1.00 88.74 423 GLY A N 1
ATOM 706 C CA . GLY A 1 123 ? 28.884 18.947 20.127 1.00 88.98 423 GLY A CA 1
ATOM 707 C C . GLY A 1 123 ? 29.900 19.223 19.036 1.00 86.94 423 GLY A C 1
ATOM 708 O O . GLY A 1 123 ? 29.569 19.175 17.848 1.00 86.44 423 GLY A O 1
ATOM 709 N N . SER A 1 124 ? 31.136 19.512 19.452 1.00 85.85 424 SER A N 1
ATOM 710 C CA . SER A 1 124 ? 32.281 19.658 18.545 1.00 83.96 424 SER A CA 1
ATOM 711 C C . SER A 1 124 ? 33.577 19.894 19.336 1.00 83.24 424 SER A C 1
ATOM 712 O O . SER A 1 124 ? 33.788 19.279 20.394 1.00 84.76 424 SER A O 1
ATOM 715 N N . LEU A 1 125 ? 34.433 20.783 18.820 1.00 80.89 425 LEU A N 1
ATOM 716 C CA . LEU A 1 125 ? 35.747 21.050 19.416 1.00 79.87 425 LEU A CA 1
ATOM 717 C C . LEU A 1 125 ? 35.843 22.353 20.212 1.00 78.96 425 LEU A C 1
ATOM 718 O O . LEU A 1 125 ? 35.263 23.380 19.834 1.00 78.18 425 LEU A O 1
ATOM 723 N N . SER A 1 126 ? 36.603 22.288 21.304 1.00 78.79 426 SER A N 1
ATOM 724 C CA . SER A 1 126 ? 36.782 23.403 22.230 1.00 78.08 426 SER A CA 1
ATOM 725 C C . SER A 1 126 ? 38.102 24.156 22.020 1.00 75.86 426 SER A C 1
ATOM 726 O O . SER A 1 126 ? 38.162 25.373 22.215 1.00 75.48 426 SER A O 1
ATOM 729 N N . THR A 1 127 ? 39.152 23.430 21.638 1.00 74.20 427 THR A N 1
ATOM 730 C CA . THR A 1 127 ? 40.483 24.015 21.426 1.00 71.94 427 THR A CA 1
ATOM 731 C C . THR A 1 127 ? 41.224 23.370 20.244 1.00 69.54 427 THR A C 1
ATOM 732 O O . THR A 1 127 ? 40.738 22.418 19.630 1.00 69.70 427 THR A O 1
ATOM 736 N N . GLY A 1 128 ? 42.401 23.899 19.928 1.00 67.16 428 GLY A N 1
ATOM 737 C CA . GLY A 1 128 ? 43.249 23.314 18.900 1.00 64.40 428 GLY A CA 1
ATOM 738 C C . GLY A 1 128 ? 43.137 23.976 17.540 1.00 61.33 428 GLY A C 1
ATOM 739 O O . GLY A 1 128 ? 42.620 25.085 17.409 1.00 60.14 428 GLY A O 1
ATOM 740 N N . TYR A 1 129 ? 43.608 23.253 16.531 1.00 59.65 429 TYR A N 1
ATOM 741 C CA . TYR A 1 129 ? 43.789 23.756 15.175 1.00 57.35 429 TYR A CA 1
ATOM 742 C C . TYR A 1 129 ? 42.481 24.119 14.453 1.00 56.25 429 TYR A C 1
ATOM 743 O O . TYR A 1 129 ? 42.503 24.887 13.486 1.00 54.63 429 TYR A O 1
ATOM 752 N N . HIS A 1 130 ? 41.354 23.586 14.930 1.00 55.87 430 HIS A N 1
ATOM 753 C CA . HIS A 1 130 ? 40.057 23.811 14.279 1.00 55.50 430 HIS A CA 1
ATOM 754 C C . HIS A 1 130 ? 39.131 24.810 14.987 1.00 55.10 430 HIS A C 1
ATOM 755 O O . HIS A 1 130 ? 37.991 24.992 14.576 1.00 54.98 430 HIS A O 1
ATOM 762 N N . VAL A 1 131 ? 39.619 25.457 16.040 1.00 55.01 431 VAL A N 1
ATOM 763 C CA . VAL A 1 131 ? 38.834 26.470 16.744 1.00 55.19 431 VAL A CA 1
ATOM 764 C C . VAL A 1 131 ? 39.578 27.807 16.766 1.00 54.47 431 VAL A C 1
ATOM 765 O O . VAL A 1 131 ? 40.653 27.912 17.360 1.00 54.49 431 VAL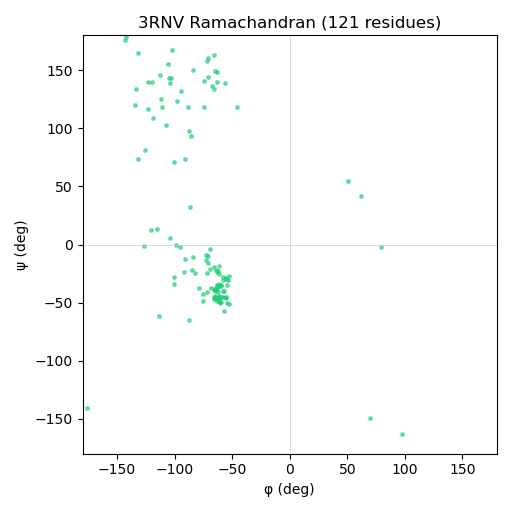 A O 1
ATOM 769 N N . LEU A 1 132 ? 38.998 28.820 16.120 1.00 53.78 432 LEU A N 1
ATOM 770 C CA . LEU A 1 132 ? 39.557 30.172 16.134 1.00 53.75 432 LEU A CA 1
ATOM 771 C C . LEU A 1 132 ? 39.291 30.799 17.496 1.00 54.81 432 LEU A C 1
ATOM 772 O O . LEU A 1 132 ? 38.144 30.975 17.889 1.00 55.51 432 LEU A O 1
ATOM 777 N N . LYS A 1 133 ? 40.349 31.145 18.214 1.00 55.42 433 LYS A N 1
ATOM 778 C CA . LYS A 1 133 ? 40.191 31.553 19.607 1.00 57.02 433 LYS A CA 1
ATOM 779 C C . LYS A 1 133 ? 39.879 33.032 19.827 1.00 56.50 433 LYS A C 1
ATOM 780 O O . LYS A 1 133 ? 40.257 33.611 20.846 1.00 57.69 433 LYS A O 1
ATOM 786 N N . THR A 1 134 ? 39.160 33.634 18.883 1.00 54.83 434 THR A N 1
ATOM 787 C CA . THR A 1 134 ? 38.682 35.003 19.052 1.00 54.10 434 THR A CA 1
ATOM 788 C C . THR A 1 134 ? 37.350 34.978 19.814 1.00 54.81 434 THR A C 1
ATOM 789 O O . THR A 1 134 ? 36.274 34.836 19.226 1.00 54.18 434 THR A O 1
ATOM 793 N N . ASN A 1 135 ? 37.446 35.122 21.131 1.00 55.76 435 ASN A N 1
ATOM 794 C CA . ASN A 1 135 ? 36.316 34.873 22.027 1.00 56.95 435 ASN A CA 1
ATOM 795 C C . ASN A 1 135 ? 35.381 36.056 22.202 1.00 56.54 435 ASN A C 1
ATOM 796 O O . ASN A 1 135 ? 34.222 35.887 22.595 1.00 57.52 435 ASN A O 1
ATOM 801 N N . THR A 1 136 ? 35.900 37.247 21.922 1.00 54.84 436 THR A N 1
ATOM 802 C CA . THR A 1 136 ? 35.132 38.480 22.018 1.00 54.41 436 THR A CA 1
ATOM 803 C C . THR A 1 136 ? 35.308 39.332 20.766 1.00 51.91 436 THR A C 1
ATOM 804 O O . THR A 1 136 ? 36.226 39.107 19.975 1.00 50.14 436 THR A O 1
ATOM 808 N N . VAL A 1 137 ? 34.426 40.315 20.614 1.00 51.09 437 VAL A N 1
ATOM 809 C CA . VAL A 1 137 ? 34.484 41.267 19.512 1.00 48.98 437 VAL A CA 1
ATOM 810 C C . VAL A 1 137 ? 35.869 41.902 19.439 1.00 48.49 437 VAL A C 1
ATOM 811 O O . VAL A 1 137 ? 36.496 41.895 18.381 1.00 47.05 437 VAL A O 1
ATOM 815 N N . GLU A 1 138 ? 36.343 42.419 20.572 1.00 49.54 438 GLU A N 1
ATOM 816 C CA . GLU A 1 138 ? 37.646 43.074 20.653 1.00 49.92 438 GLU A CA 1
ATOM 817 C C . GLU A 1 138 ? 38.799 42.163 20.219 1.00 48.98 438 GLU A C 1
ATOM 818 O O . GLU A 1 138 ? 39.720 42.620 19.540 1.00 48.22 438 GLU A O 1
ATOM 824 N N . GLN A 1 139 ? 38.741 40.887 20.604 1.00 48.70 439 GLN A N 1
ATOM 825 C CA . GLN A 1 139 ? 39.759 39.916 20.198 1.00 47.78 439 GLN A CA 1
ATOM 826 C C . GLN A 1 139 ? 39.751 39.677 18.691 1.00 45.18 439 GLN A C 1
ATOM 827 O O . GLN A 1 139 ? 40.806 39.555 18.081 1.00 44.53 439 GLN A O 1
ATOM 833 N N . LEU A 1 140 ? 38.564 39.624 18.097 1.00 44.22 440 LEU A N 1
ATOM 834 C CA . LEU A 1 140 ? 38.442 39.463 16.651 1.00 42.69 440 LEU A CA 1
ATOM 835 C C . LEU A 1 140 ? 39.020 40.682 15.923 1.00 41.88 440 LEU A C 1
ATOM 836 O O . LEU A 1 140 ? 39.754 40.541 14.948 1.00 40.42 440 LEU A O 1
ATOM 841 N N . ILE A 1 141 ? 38.690 41.870 16.422 1.00 42.64 441 ILE A N 1
ATOM 842 C CA . ILE A 1 141 ? 39.208 43.126 15.884 1.00 42.09 441 ILE A CA 1
ATOM 843 C C . ILE A 1 141 ? 40.736 43.186 16.011 1.00 42.89 441 ILE A C 1
ATOM 844 O O . ILE A 1 141 ? 41.424 43.562 15.062 1.00 41.76 441 ILE A O 1
ATOM 849 N N . LYS A 1 142 ? 41.257 42.804 17.175 1.00 44.43 442 LYS A N 1
ATOM 850 C CA . LYS A 1 142 ? 42.696 42.823 17.406 1.00 46.27 442 LYS A CA 1
ATOM 851 C C . LYS A 1 142 ? 43.419 41.862 16.457 1.00 45.18 442 LYS A C 1
ATOM 852 O O . LYS A 1 142 ? 44.419 42.233 15.841 1.00 44.69 442 LYS A O 1
ATOM 858 N N . PHE A 1 143 ? 42.899 40.641 16.321 1.00 44.67 443 PHE A N 1
ATOM 859 C CA . PHE A 1 143 ? 43.521 39.653 15.434 1.00 43.89 443 PHE A CA 1
ATOM 860 C C . PHE A 1 143 ? 43.580 40.170 14.000 1.00 42.34 443 PHE A C 1
ATOM 861 O O . PHE A 1 143 ? 44.608 40.099 13.328 1.00 41.98 443 PHE A O 1
ATOM 869 N N . THR A 1 144 ? 42.467 40.736 13.574 1.00 41.19 444 THR A N 1
ATOM 870 C CA . THR A 1 144 ? 42.219 41.036 12.188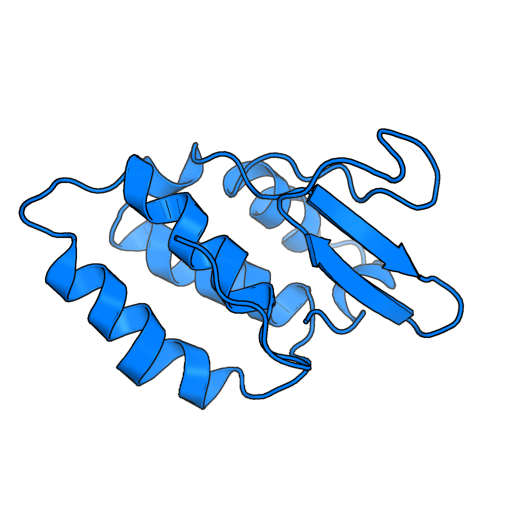 1.00 40.46 444 THR A CA 1
ATOM 871 C C . THR A 1 144 ? 42.880 42.375 11.752 1.00 40.37 444 THR A C 1
ATOM 872 O O . THR A 1 144 ? 43.192 42.578 10.576 1.00 38.70 444 THR A O 1
ATOM 876 N N . ARG A 1 145 ? 43.124 43.271 12.702 1.00 41.47 445 ARG A N 1
ATOM 877 C CA . ARG A 1 145 ? 43.763 44.551 12.367 1.00 43.05 445 ARG A CA 1
ATOM 878 C C . ARG A 1 145 ? 45.294 44.479 12.305 1.00 43.99 445 ARG A C 1
ATOM 879 O O . ARG A 1 145 ? 45.942 45.423 11.860 1.00 44.35 445 ARG A O 1
ATOM 887 N N . CYS A 1 146 ? 45.871 43.370 12.761 1.00 45.30 446 CYS A N 1
ATOM 888 C CA . CYS A 1 146 ? 47.326 43.209 12.724 1.00 46.94 446 CYS A CA 1
ATOM 889 C C . CYS A 1 146 ? 47.865 43.383 11.299 1.00 46.94 446 CYS A C 1
ATOM 890 O O . CYS A 1 146 ? 47.252 42.909 10.339 1.00 44.82 446 CYS A O 1
ATOM 893 N N . ASN A 1 147 ? 49.002 44.075 11.175 1.00 48.93 447 ASN A N 1
ATOM 894 C CA . ASN A 1 147 ? 49.662 44.289 9.880 1.00 50.67 447 ASN A CA 1
ATOM 895 C C . ASN A 1 147 ? 50.130 43.037 9.131 1.00 50.83 447 ASN A C 1
ATOM 896 O O . ASN A 1 147 ? 50.382 43.091 7.922 1.00 50.95 447 ASN A O 1
ATOM 901 N N . LEU A 1 148 ? 50.258 41.921 9.841 1.00 51.22 448 LEU A N 1
ATOM 902 C CA . LEU A 1 148 ? 50.689 40.679 9.216 1.00 51.50 448 LEU A CA 1
ATOM 903 C C . LEU A 1 148 ? 49.557 40.087 8.395 1.00 51.02 448 LEU A C 1
ATOM 904 O O . LEU A 1 148 ? 48.395 40.122 8.810 1.00 50.60 448 LEU A O 1
ATOM 909 N N . GLU A 1 149 ? 49.912 39.543 7.234 1.00 51.51 449 GLU A N 1
ATOM 910 C CA . GLU A 1 149 ? 48.937 39.063 6.265 1.00 51.48 449 GLU A CA 1
ATOM 911 C C . GLU A 1 149 ? 48.590 37.606 6.452 1.00 51.04 449 GLU A C 1
ATOM 912 O O . GLU A 1 149 ? 49.007 36.765 5.655 1.00 52.30 449 GLU A O 1
ATOM 918 N N . SER A 1 150 ? 47.813 37.307 7.492 1.00 50.16 450 SER A N 1
ATOM 919 C CA . SER A 1 150 ? 47.347 35.947 7.750 1.00 48.96 450 SER A CA 1
ATOM 920 C C . SER A 1 150 ? 46.364 35.465 6.684 1.00 47.37 450 SER A C 1
ATOM 921 O O . SER A 1 150 ? 45.465 36.196 6.265 1.00 46.50 450 SER A O 1
ATOM 924 N N . SER A 1 151 ? 46.556 34.221 6.253 1.00 46.21 451 SER A N 1
ATOM 925 C CA . SER A 1 151 ? 45.640 33.557 5.341 1.00 44.56 451 SER A CA 1
ATOM 926 C C . SER A 1 151 ? 44.244 33.517 5.941 1.00 42.93 451 SER A C 1
ATOM 927 O O . SER A 1 151 ? 43.247 33.565 5.213 1.00 42.11 451 SER A O 1
ATOM 930 N N . LEU A 1 152 ? 44.181 33.459 7.270 1.00 41.92 452 LEU A N 1
ATOM 931 C CA . LEU A 1 152 ? 42.910 33.329 7.983 1.00 41.58 452 LEU A CA 1
ATOM 932 C C . LEU A 1 152 ? 41.923 34.467 7.772 1.00 40.20 452 LEU A C 1
ATOM 933 O O . LEU A 1 152 ? 40.716 34.237 7.772 1.00 40.55 452 LEU A O 1
ATOM 938 N N . LYS A 1 153 ? 42.442 35.679 7.616 1.00 38.69 453 LYS A N 1
ATOM 939 C CA . LYS A 1 153 ? 41.627 36.864 7.304 1.00 37.99 453 LYS A CA 1
ATOM 940 C C . LYS A 1 153 ? 40.780 36.692 6.050 1.00 36.57 453 LYS A C 1
ATOM 941 O O . LYS A 1 153 ? 39.723 37.308 5.926 1.00 36.14 453 LYS A O 1
ATOM 947 N N . HIS A 1 154 ? 41.261 35.879 5.115 1.00 36.00 454 HIS A N 1
ATOM 948 C CA . HIS A 1 154 ? 40.571 35.686 3.840 1.00 35.66 454 HIS A CA 1
ATOM 949 C C . HIS A 1 154 ? 39.703 34.428 3.747 1.00 35.18 454 HIS A C 1
ATOM 950 O O . HIS A 1 154 ? 39.055 34.195 2.720 1.00 34.98 454 HIS A O 1
ATOM 957 N N . TYR A 1 155 ? 39.650 33.628 4.815 1.00 35.17 455 TYR A N 1
ATOM 958 C CA . TYR A 1 155 ? 38.677 32.522 4.857 1.00 35.66 455 TYR A CA 1
ATOM 959 C C . TYR A 1 155 ? 37.265 33.093 4.819 1.00 35.89 455 TYR A C 1
ATOM 960 O O . TYR A 1 155 ? 37.012 34.178 5.346 1.00 35.29 455 TYR A O 1
ATOM 969 N N . ARG A 1 156 ? 36.343 32.355 4.217 1.00 37.06 456 ARG A N 1
ATOM 970 C CA . ARG A 1 156 ? 34.947 32.774 4.179 1.00 38.59 456 ARG A CA 1
ATOM 971 C C . ARG A 1 156 ? 34.242 32.355 5.463 1.00 39.91 456 ARG A C 1
ATOM 972 O O . ARG A 1 156 ? 34.628 31.370 6.089 1.00 40.45 456 ARG A O 1
ATOM 980 N N . VAL A 1 157 ? 33.239 33.130 5.873 1.00 40.69 457 VAL A N 1
ATOM 981 C CA . VAL A 1 157 ? 32.542 32.876 7.133 1.00 41.78 457 VAL A CA 1
ATOM 982 C C . VAL A 1 157 ? 31.065 32.696 6.829 1.00 43.44 457 VAL A C 1
ATOM 983 O O . VAL A 1 157 ? 30.507 33.404 5.996 1.00 43.11 457 VAL A O 1
ATOM 987 N N . GLY A 1 158 ? 30.418 31.752 7.495 1.00 45.40 458 GLY A N 1
ATOM 988 C CA . GLY A 1 158 ? 28.988 31.573 7.267 1.00 47.08 458 GLY A CA 1
ATOM 989 C C . GLY A 1 158 ? 28.490 30.265 7.797 1.00 49.22 458 GLY A C 1
ATOM 990 O O . GLY A 1 158 ? 27.413 29.833 7.403 1.00 51.04 458 GLY A O 1
#

GO terms:
  GO:0039690 positive stranded viral RNA replication (P, IMP)
  GO:0033644 host cell membrane (C, EXP)
  GO:0042025 host cell nucleus (C, EXP)
  GO:0044161 host cell cytoplasmic vesicle (C, EXP)
  GO:0030430 host cell cytoplasm (C, EXP)
  GO:0003968 RNA-directed RNA polymerase activity (F, IMP)
  GO:0033644 host cell membrane (C, IDA)
  GO:0039713 viral factory (C, IDA)
  GO:0042025 host cell nucleus (C, IDA)
  GO:0030430 host cell cytoplasm (C, IDA)
  GO:0046740 transport of virus in host, cell to cell (P, IDA)
  GO:0005515 protein binding (F, IPI)

Foldseek 3Di:
DADDDAQPNLLQQQVLLLVQADPVCNVVSVCCSPVPLCVVQDGQRFLLSSLVVLVVVCVVRVSSQFGFAAWWFADPVQLEIEGDNDDDDDDDDDGTDPQGGSNSSNVVNPDPDDDPNRGRTYD

Sequence (123 aa):
MYIAKEGYCYINIFLAMLVNVKESQAKEFTKVVRDKLVGELGKWPTLLDVATACYFLKVFYPDVANAELPRMLVDHKTKIIHVVDSYGSLSTGYHVLKTNTVEQLIKFTRCNLESSLKHYRVG

Radius of gyration: 13.64 Å; Cα contacts (8 Å, |Δi|>4): 182; chains: 1; bounding box: 35×35×25 Å

Nearest PDB structures (foldseek):
  3rnv-assembly1_A  TM=1.008E+00  e=2.897E-25  Turnip mosaic virus